Protein AF-A0AA49JHC3-F1 (afdb_monomer)

Foldseek 3Di:
DDDDDDDDDDDDDDDPPPPPPPPPPPPPVPADPL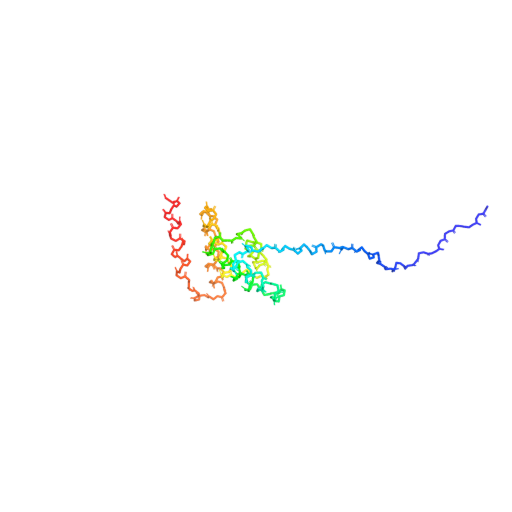LVVLVVQVVPDDQLPLVSLLVSLLSCLVVVHPNVVSVVSLVSSCVSPNALSSLQSQLSSCVSVVNLVSSLVSLVVSQVRQCVVPVPDDDVPSVVSNVVSVVVVD

InterPro domains:
  IPR011990 Tetratricopeptide-like helical domain superfamily [G3DSA:1.25.40.10] (14-137)

Mean predicted aligned error: 10.38 Å

Sequence (138 aa):
MKNAFNIVSRAFVVAALLLTISTGAFANNNTDKTTQRAREAVENAAPDDWYTLAKAAEKCIDKGVNLKEAAEWLNKSLAIHEAAYNLGIKGDYYVMNKLPEKALEYYSKSIRVGKMEDPSYMDAETQEKILALVRQLG

Nearest PDB structures (foldseek):
  2kat-assembly1_A  TM=7.751E-01  e=4.738E-02  Bordetella parapertussis
  5g05-assembly1_K  TM=7.587E-01  e=3.243E-01  Homo sapiens
  6q6g-assembly1_K  TM=7.820E-01  e=3.412E-01  Homo sapiens
  3hym-assembly10_H  TM=7.993E-01  e=8.067E-01  Homo sapiens
  2ff4-assembly1_A  TM=6.670E-01  e=3.875E+00  Mycobacterium tuberculosis H37Rv

Organism: NCBI:txid2867963

Secondary structure (DSSP, 8-state):
----------------------------TT--HHHHHHHHHHHTS-TT-HHHHHHHHHHHHHHT-SHHHHHHHHHHHHHH---HHHHHHHHHHHHHTT-HHHHHHHHHHHHHHHHHH-TT---HHHHHHHHHHHHHH-

Radius of gyration: 23.43 Å; Cα contacts (8 Å, |Δi|>4): 134; chains: 1; bounding box: 54×84×42 Å

Structure (mmCIF, N/CA/C/O backbone):
data_AF-A0AA49JHC3-F1
#
_entry.id   AF-A0AA49JHC3-F1
#
loop_
_atom_site.group_PDB
_atom_site.id
_atom_site.type_symbol
_atom_site.label_atom_id
_atom_site.label_alt_id
_atom_site.label_comp_id
_atom_site.label_asym_id
_atom_site.label_entity_id
_atom_site.label_seq_id
_atom_site.pdbx_PDB_ins_code
_atom_site.Cartn_x
_atom_site.Cartn_y
_atom_site.Cartn_z
_atom_site.occupancy
_atom_site.B_iso_or_equiv
_atom_site.auth_seq_id
_atom_site.auth_comp_id
_atom_site.auth_asym_id
_atom_site.auth_atom_id
_atom_site.pdbx_PDB_model_num
ATOM 1 N N . MET A 1 1 ? 29.795 -68.906 -10.570 1.00 38.41 1 MET A N 1
ATOM 2 C CA . MET A 1 1 ? 31.056 -68.146 -10.696 1.00 38.41 1 MET A CA 1
ATOM 3 C C . MET A 1 1 ? 30.820 -66.986 -11.651 1.00 38.41 1 MET A C 1
ATOM 5 O O . MET A 1 1 ? 30.416 -67.269 -12.763 1.00 38.41 1 MET A O 1
ATOM 9 N N . LYS A 1 2 ? 31.023 -65.750 -11.157 1.00 41.66 2 LYS A N 1
ATOM 10 C CA . LYS A 1 2 ? 31.469 -64.508 -11.834 1.00 41.66 2 LYS A CA 1
AT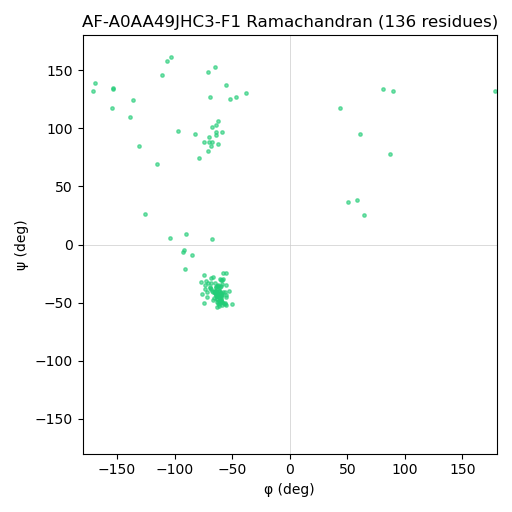OM 11 C C . LYS A 1 2 ? 30.824 -64.202 -13.211 1.00 41.66 2 LYS A C 1
ATOM 13 O O . LYS A 1 2 ? 31.004 -64.939 -14.162 1.00 41.66 2 LYS A O 1
ATOM 18 N N . ASN A 1 3 ? 30.087 -63.108 -13.382 1.00 44.59 3 ASN A N 1
ATOM 19 C CA . ASN A 1 3 ? 30.687 -61.776 -13.413 1.00 44.59 3 ASN A CA 1
ATOM 20 C C . ASN A 1 3 ? 29.704 -60.688 -12.984 1.00 44.59 3 ASN A C 1
ATOM 22 O O . ASN A 1 3 ? 28.555 -60.641 -13.415 1.00 44.59 3 ASN A O 1
ATOM 26 N N . ALA A 1 4 ? 30.222 -59.810 -12.140 1.00 47.81 4 ALA A N 1
ATOM 27 C CA . ALA A 1 4 ? 29.576 -58.615 -11.660 1.00 47.81 4 ALA A CA 1
ATOM 28 C C . ALA A 1 4 ? 30.136 -57.382 -12.389 1.00 47.81 4 ALA A C 1
ATOM 30 O O . ALA A 1 4 ? 31.266 -57.406 -12.874 1.00 47.81 4 ALA A O 1
ATOM 31 N N . PHE A 1 5 ? 29.354 -56.307 -12.303 1.00 45.25 5 PHE A N 1
ATOM 32 C CA . PHE A 1 5 ? 29.752 -54.899 -12.324 1.00 45.25 5 PHE A CA 1
ATOM 33 C C . PHE A 1 5 ? 30.045 -54.173 -13.650 1.00 45.25 5 PHE A C 1
ATOM 35 O O . PHE A 1 5 ? 30.885 -54.564 -14.455 1.00 45.25 5 PHE A O 1
ATOM 42 N N . ASN A 1 6 ? 29.438 -52.975 -13.679 1.00 43.28 6 ASN A N 1
ATOM 43 C CA . ASN A 1 6 ? 29.707 -51.774 -14.477 1.00 43.28 6 ASN A CA 1
ATOM 44 C C . ASN A 1 6 ? 28.939 -51.734 -15.819 1.00 43.28 6 ASN A C 1
ATOM 46 O O . ASN A 1 6 ? 28.920 -52.703 -16.557 1.00 43.28 6 ASN A O 1
ATOM 50 N N . ILE A 1 7 ? 28.260 -50.652 -16.217 1.00 51.06 7 ILE A N 1
ATOM 51 C CA . ILE A 1 7 ? 28.646 -49.241 -16.115 1.00 51.06 7 ILE A CA 1
ATOM 52 C C . ILE A 1 7 ? 27.393 -48.342 -16.074 1.00 51.06 7 ILE A C 1
ATOM 54 O O . ILE A 1 7 ? 26.476 -48.460 -16.882 1.00 51.06 7 ILE A O 1
ATOM 58 N N . VAL A 1 8 ? 27.424 -47.401 -15.134 1.00 51.78 8 VAL A N 1
ATOM 59 C CA . VAL A 1 8 ? 26.627 -46.174 -15.034 1.00 51.78 8 VAL A CA 1
ATOM 60 C C . VAL A 1 8 ? 26.689 -45.360 -16.331 1.00 51.78 8 VAL A C 1
ATOM 62 O O . VAL A 1 8 ? 27.776 -44.943 -16.721 1.00 51.78 8 VAL A O 1
ATOM 65 N N . SER A 1 9 ? 25.555 -45.006 -16.942 1.00 42.59 9 SER A N 1
ATOM 66 C CA . SER A 1 9 ? 25.452 -43.716 -17.640 1.00 42.59 9 SER A CA 1
ATOM 67 C C . SER A 1 9 ? 24.031 -43.377 -18.078 1.00 42.59 9 SER A C 1
ATOM 69 O O . SER A 1 9 ? 23.402 -44.144 -18.796 1.00 42.59 9 SER A O 1
ATOM 71 N N . ARG A 1 10 ? 23.648 -42.136 -17.761 1.00 47.50 10 ARG A N 1
ATOM 72 C CA . ARG A 1 10 ? 22.687 -41.283 -18.481 1.00 47.50 10 ARG A CA 1
ATOM 73 C C . ARG A 1 10 ? 21.218 -41.445 -18.103 1.00 47.50 10 ARG A C 1
ATOM 75 O O . ARG A 1 10 ? 20.388 -41.974 -18.829 1.00 47.50 10 ARG A O 1
ATOM 82 N N . ALA A 1 11 ? 20.932 -40.826 -16.959 1.00 49.25 11 ALA A N 1
ATOM 83 C CA . ALA A 1 11 ? 19.731 -40.036 -16.735 1.00 49.25 11 ALA A CA 1
ATOM 84 C C . ALA A 1 11 ? 19.334 -39.223 -17.979 1.00 49.25 11 ALA A C 1
ATOM 86 O O . ALA A 1 11 ? 20.186 -38.538 -18.531 1.00 49.25 11 ALA A O 1
ATOM 87 N N . PHE A 1 12 ? 18.064 -39.311 -18.371 1.00 50.22 12 PHE A N 1
ATOM 88 C CA . PHE A 1 12 ? 17.245 -38.369 -19.154 1.00 50.22 12 PHE A CA 1
ATOM 89 C C . PHE A 1 12 ? 15.881 -39.092 -19.290 1.00 50.22 12 PHE A C 1
ATOM 91 O O . PHE A 1 12 ? 15.866 -40.268 -19.621 1.00 50.22 12 PHE A O 1
ATOM 98 N N . VAL A 1 13 ? 14.688 -38.556 -19.057 1.00 47.25 13 VAL A N 1
ATOM 99 C CA . VAL A 1 13 ? 14.231 -37.235 -18.650 1.00 47.25 13 VAL A CA 1
ATOM 100 C C . VAL A 1 13 ? 12.736 -37.400 -18.312 1.00 47.25 13 VAL A C 1
ATOM 102 O O . VAL A 1 13 ? 12.020 -38.112 -19.006 1.00 47.25 13 VAL A O 1
ATOM 105 N N . VAL A 1 14 ? 12.310 -36.739 -17.233 1.00 46.41 14 VAL A N 1
ATOM 106 C CA . VAL A 1 14 ? 10.963 -36.192 -16.988 1.00 46.41 14 VAL A CA 1
ATOM 107 C C . VAL A 1 14 ? 9.784 -37.178 -16.963 1.00 46.41 14 VAL A C 1
ATOM 109 O O . VAL A 1 14 ? 9.101 -37.434 -17.951 1.00 46.41 14 VAL A O 1
ATOM 112 N N . ALA A 1 15 ? 9.451 -37.601 -15.742 1.00 46.44 15 ALA A N 1
ATOM 113 C CA . ALA A 1 15 ? 8.081 -37.920 -15.371 1.00 46.44 15 ALA A CA 1
ATOM 114 C C . ALA A 1 15 ? 7.234 -36.642 -15.505 1.00 46.44 15 ALA A C 1
ATOM 116 O O . ALA A 1 15 ? 7.356 -35.717 -14.701 1.00 46.44 15 ALA A O 1
ATOM 117 N N . ALA A 1 16 ? 6.407 -36.573 -16.546 1.00 50.97 16 ALA A N 1
ATOM 118 C CA . ALA A 1 16 ? 5.389 -35.544 -16.693 1.00 50.97 16 ALA A CA 1
ATOM 119 C C . ALA A 1 16 ? 4.290 -35.794 -15.651 1.00 50.97 16 ALA A C 1
ATOM 121 O O . ALA A 1 16 ? 3.319 -36.510 -15.892 1.00 50.97 16 ALA A O 1
ATOM 122 N N . LEU A 1 17 ? 4.480 -35.229 -14.458 1.00 47.44 17 LEU A N 1
ATOM 123 C CA . LEU A 1 17 ? 3.425 -35.091 -13.469 1.00 47.44 17 LEU A CA 1
ATOM 124 C C . LEU A 1 17 ? 2.414 -34.089 -14.046 1.00 47.44 17 LEU A C 1
ATOM 126 O O . LEU A 1 17 ? 2.653 -32.883 -14.059 1.00 47.44 17 LEU A O 1
ATOM 130 N N . LEU A 1 18 ? 1.311 -34.604 -14.586 1.00 48.38 18 LEU A N 1
ATOM 131 C CA . LEU A 1 18 ? 0.134 -33.824 -14.955 1.00 48.38 18 LEU A CA 1
ATOM 132 C C . LEU A 1 18 ? -0.437 -33.181 -13.684 1.00 48.38 18 LEU A C 1
ATOM 134 O O . LEU A 1 18 ? -1.309 -33.740 -13.024 1.00 48.38 18 LEU A O 1
ATOM 138 N N . LEU A 1 19 ? 0.073 -32.004 -13.325 1.00 51.28 19 LEU A N 1
ATOM 139 C CA . LEU A 1 19 ? -0.614 -31.094 -12.422 1.00 51.28 19 LEU A CA 1
ATOM 140 C C . LEU A 1 19 ? -1.810 -30.548 -13.195 1.00 51.28 19 LEU A C 1
ATOM 142 O O . LEU A 1 19 ? -1.708 -29.574 -13.938 1.00 51.28 19 LEU A O 1
ATOM 146 N N . THR A 1 20 ? -2.949 -31.219 -13.052 1.00 50.47 20 THR A N 1
ATOM 147 C CA . THR A 1 20 ? -4.245 -30.654 -13.403 1.00 50.47 20 THR A CA 1
ATOM 148 C C . THR A 1 20 ? -4.424 -29.390 -12.570 1.00 50.47 20 THR A C 1
ATOM 150 O O . THR A 1 20 ? -4.793 -29.456 -11.397 1.00 50.47 20 THR A O 1
ATOM 153 N N . ILE A 1 21 ? -4.119 -28.234 -13.157 1.00 57.03 21 ILE A N 1
ATOM 154 C CA . ILE A 1 21 ? -4.547 -26.949 -12.621 1.00 57.03 21 ILE A CA 1
ATOM 155 C C . ILE A 1 21 ? -6.068 -26.999 -12.707 1.00 57.03 21 ILE A C 1
ATOM 157 O O . ILE A 1 21 ? -6.642 -26.913 -13.790 1.00 57.03 21 ILE A O 1
ATOM 161 N N . SER A 1 22 ? -6.729 -27.237 -11.579 1.00 51.66 22 SER A N 1
ATOM 162 C CA . SER A 1 22 ? -8.174 -27.113 -11.487 1.00 51.66 22 SER A CA 1
ATOM 163 C C . SER A 1 22 ? -8.516 -25.646 -11.727 1.00 51.66 22 SER A C 1
ATOM 165 O O . SER A 1 22 ? -8.473 -24.834 -10.803 1.00 51.66 22 SER A O 1
ATOM 167 N N . THR A 1 23 ? -8.830 -25.283 -12.968 1.00 55.91 23 THR A N 1
ATOM 168 C CA . THR A 1 23 ? -9.511 -24.028 -13.274 1.00 55.91 23 THR A CA 1
ATOM 169 C C . THR A 1 23 ? -10.929 -24.151 -12.731 1.00 55.91 23 THR A C 1
ATOM 171 O O . THR A 1 23 ? -11.850 -24.581 -13.426 1.00 55.91 23 THR A O 1
ATOM 174 N N . GLY A 1 24 ? -11.098 -23.845 -11.445 1.00 52.38 24 GLY A N 1
ATOM 175 C CA . GLY A 1 24 ? -12.410 -23.608 -10.868 1.00 52.38 24 GLY A CA 1
ATOM 176 C C . GLY A 1 24 ? -12.998 -22.378 -11.543 1.00 52.38 24 GLY A C 1
ATOM 177 O O . GLY A 1 24 ? -12.670 -21.254 -11.177 1.00 52.38 24 GLY A O 1
ATOM 178 N N . ALA A 1 25 ? -13.836 -22.588 -12.556 1.00 50.25 25 ALA A N 1
ATOM 179 C CA . ALA A 1 25 ? -14.665 -21.539 -13.121 1.00 50.25 25 ALA A CA 1
ATOM 180 C C . ALA A 1 25 ? -15.707 -21.145 -12.065 1.00 50.25 25 ALA A C 1
ATOM 182 O O . ALA A 1 25 ? -16.793 -21.717 -11.987 1.00 50.25 25 ALA A O 1
ATOM 183 N N . PHE A 1 26 ? -15.359 -20.191 -11.202 1.00 60.59 26 PHE A N 1
ATOM 184 C CA . PHE A 1 26 ? -16.317 -19.570 -10.298 1.00 60.59 26 PHE A CA 1
ATOM 185 C C . PHE A 1 26 ? -17.190 -18.608 -11.105 1.00 60.59 26 PHE A C 1
ATOM 187 O O . PHE A 1 26 ? -16.905 -17.418 -11.209 1.00 60.59 26 PHE A O 1
ATOM 194 N N . ALA A 1 27 ? -18.283 -19.123 -11.665 1.00 43.91 27 ALA A N 1
ATOM 195 C CA . ALA A 1 27 ? -19.395 -18.295 -12.110 1.00 43.91 27 ALA A CA 1
ATOM 196 C C . ALA A 1 27 ? -20.117 -17.736 -10.868 1.00 43.91 27 ALA A C 1
ATOM 198 O O . ALA A 1 27 ? -21.118 -18.282 -10.409 1.00 43.91 27 ALA A O 1
ATOM 199 N N . ASN A 1 28 ? -19.567 -16.675 -10.272 1.00 50.03 28 ASN A N 1
ATOM 200 C CA . ASN A 1 28 ? -20.244 -15.915 -9.227 1.00 50.03 28 ASN A CA 1
ATOM 201 C C . ASN A 1 28 ? -20.912 -14.686 -9.858 1.00 50.03 28 ASN A C 1
ATOM 203 O O . ASN A 1 28 ? -20.279 -13.648 -10.059 1.00 50.03 28 ASN A O 1
ATOM 207 N N . ASN A 1 29 ? -22.209 -14.803 -10.140 1.00 55.00 29 ASN A N 1
ATOM 208 C CA . ASN A 1 29 ? -23.025 -13.740 -10.739 1.00 55.00 29 ASN A CA 1
ATOM 209 C C . ASN A 1 29 ? -23.247 -12.520 -9.812 1.00 55.00 29 ASN A C 1
ATOM 211 O O . ASN A 1 29 ? -23.968 -11.604 -10.191 1.00 55.00 29 ASN A O 1
ATOM 215 N N . ASN A 1 30 ? -22.622 -12.486 -8.627 1.00 62.97 30 ASN A N 1
ATOM 216 C CA . ASN A 1 30 ? -22.654 -11.372 -7.670 1.00 62.97 30 ASN A CA 1
ATOM 217 C C . ASN A 1 30 ? -21.249 -10.879 -7.268 1.00 62.97 30 ASN A C 1
ATOM 219 O O . ASN A 1 30 ? -21.057 -10.345 -6.175 1.00 62.97 30 ASN A O 1
ATOM 223 N N . THR A 1 31 ? -20.238 -11.066 -8.119 1.00 66.56 31 THR A N 1
ATOM 224 C CA . THR A 1 31 ? -18.917 -10.479 -7.854 1.00 66.56 31 THR A CA 1
ATOM 225 C C . THR A 1 31 ? -19.003 -8.961 -8.002 1.00 66.56 31 THR A C 1
ATOM 227 O O . THR A 1 31 ? -19.479 -8.460 -9.021 1.00 66.56 31 THR A O 1
ATOM 230 N N . ASP A 1 32 ? -18.562 -8.216 -6.988 1.00 88.00 32 ASP A N 1
ATOM 231 C CA . ASP A 1 32 ? -18.488 -6.760 -7.079 1.00 88.00 32 ASP A CA 1
ATOM 232 C C . ASP A 1 32 ? -17.644 -6.342 -8.302 1.00 88.00 32 ASP A C 1
ATOM 234 O O . ASP A 1 32 ? -16.584 -6.912 -8.580 1.00 88.00 32 ASP A O 1
ATOM 238 N N . LYS A 1 33 ? -18.121 -5.330 -9.037 1.00 93.56 33 LYS A N 1
ATOM 239 C CA . LYS A 1 33 ? -17.491 -4.863 -10.283 1.00 93.56 33 LYS A CA 1
ATOM 240 C C . LYS A 1 33 ? -16.059 -4.380 -10.057 1.00 93.56 33 LYS A C 1
ATOM 242 O O . LYS A 1 33 ? -15.246 -4.470 -10.974 1.00 93.56 33 LYS A O 1
ATOM 247 N N . THR A 1 34 ? -15.745 -3.865 -8.867 1.00 95.31 34 THR A N 1
ATOM 248 C CA . THR A 1 34 ? -14.377 -3.457 -8.513 1.00 95.31 34 THR A CA 1
ATOM 249 C C . THR A 1 34 ? -13.471 -4.674 -8.440 1.00 95.31 34 THR A C 1
ATOM 251 O O . THR A 1 34 ? -12.417 -4.686 -9.068 1.00 95.31 34 THR A O 1
ATOM 254 N N . THR A 1 35 ? -13.924 -5.723 -7.752 1.00 95.75 35 THR A N 1
ATOM 255 C CA . THR A 1 35 ? -13.198 -6.994 -7.651 1.00 95.75 35 THR A CA 1
ATOM 256 C C . THR A 1 35 ? -12.964 -7.623 -9.023 1.00 95.75 35 THR A C 1
ATOM 258 O O . THR A 1 35 ? -11.851 -8.048 -9.319 1.00 95.75 35 THR A O 1
ATOM 261 N N . GLN A 1 36 ? -13.988 -7.649 -9.882 1.00 96.31 36 GLN A N 1
ATOM 262 C CA . GLN A 1 36 ? -13.858 -8.209 -11.227 1.00 96.31 36 GLN A CA 1
ATOM 263 C C . GLN A 1 36 ? -12.810 -7.454 -12.056 1.00 96.31 36 GLN A C 1
ATOM 265 O O . GLN A 1 36 ? -11.883 -8.065 -12.578 1.00 96.31 36 GLN A O 1
ATOM 270 N N . ARG A 1 37 ? -12.908 -6.122 -12.125 1.00 96.81 37 ARG A N 1
ATOM 271 C CA . ARG A 1 37 ? -11.955 -5.299 -12.886 1.00 96.81 37 ARG A CA 1
ATOM 272 C C . ARG A 1 37 ? -10.534 -5.391 -12.339 1.00 96.81 37 ARG A C 1
ATOM 274 O O . ARG A 1 37 ? -9.582 -5.345 -13.107 1.00 96.81 37 ARG A O 1
ATOM 281 N N . ALA A 1 38 ? -10.389 -5.508 -11.021 1.00 97.94 38 ALA A N 1
ATOM 282 C CA . ALA A 1 38 ? -9.091 -5.691 -10.387 1.00 97.94 38 ALA A CA 1
ATOM 283 C C . ALA A 1 38 ? -8.451 -7.028 -10.799 1.00 97.94 38 ALA A C 1
ATOM 285 O O . ALA A 1 38 ? -7.281 -7.040 -11.170 1.00 97.94 38 ALA A O 1
ATOM 286 N N . ARG A 1 39 ? -9.222 -8.126 -10.825 1.00 98.12 39 ARG A N 1
ATOM 287 C CA . ARG A 1 39 ? -8.751 -9.427 -11.338 1.00 98.12 39 ARG A CA 1
ATOM 288 C C . ARG A 1 39 ? -8.350 -9.348 -12.801 1.00 98.12 39 ARG A C 1
ATOM 290 O O . ARG A 1 39 ? -7.239 -9.736 -13.126 1.00 98.12 39 ARG A O 1
ATOM 297 N N . GLU A 1 40 ? -9.206 -8.779 -13.648 1.00 97.94 40 GLU A N 1
ATOM 298 C CA . GLU A 1 40 ? -8.918 -8.601 -15.077 1.00 97.94 40 GLU A CA 1
ATOM 299 C C . GLU A 1 40 ? -7.621 -7.802 -15.294 1.00 97.94 40 GLU A C 1
ATOM 301 O O . GLU A 1 40 ? -6.808 -8.159 -16.142 1.00 97.94 40 GLU A O 1
ATOM 306 N N . ALA A 1 41 ? -7.383 -6.746 -14.509 1.00 98.31 41 ALA A N 1
ATOM 307 C CA . ALA A 1 41 ? -6.138 -5.984 -14.579 1.00 98.31 41 ALA A CA 1
ATOM 308 C C . ALA A 1 41 ? -4.920 -6.832 -14.179 1.00 98.31 41 ALA A C 1
ATOM 310 O O . ALA A 1 41 ? -3.910 -6.808 -14.872 1.00 98.31 41 ALA A O 1
ATOM 311 N N . VAL A 1 42 ? -5.021 -7.608 -13.095 1.00 98.38 42 VAL A N 1
ATOM 312 C CA . VAL A 1 42 ? -3.930 -8.474 -12.618 1.00 98.38 42 VAL A CA 1
ATOM 313 C C . VAL A 1 42 ? -3.650 -9.636 -13.574 1.00 98.38 42 VAL A C 1
ATOM 315 O O . VAL A 1 42 ? -2.492 -9.976 -13.783 1.00 98.38 42 VAL A O 1
ATOM 318 N N . GLU A 1 43 ? -4.679 -10.233 -14.172 1.00 98.19 43 GLU A N 1
ATOM 319 C CA . GLU A 1 43 ? -4.542 -11.331 -15.140 1.00 98.19 43 GLU A CA 1
ATOM 320 C C . GLU A 1 43 ? -3.828 -10.893 -16.425 1.00 98.19 43 GLU A C 1
ATOM 322 O O . GLU A 1 43 ? -3.099 -11.684 -17.020 1.00 98.19 43 GLU A O 1
ATOM 327 N N . ASN A 1 44 ? -4.014 -9.635 -16.836 1.00 98.00 44 ASN A N 1
ATOM 328 C CA . ASN A 1 44 ? -3.378 -9.059 -18.023 1.00 98.00 44 ASN A CA 1
ATOM 329 C C . ASN A 1 44 ? -2.044 -8.350 -17.726 1.00 98.00 44 ASN A C 1
ATOM 331 O O . ASN A 1 44 ? -1.389 -7.874 -18.655 1.00 98.00 44 ASN A O 1
ATOM 335 N N . ALA A 1 45 ? -1.652 -8.242 -16.455 1.00 97.81 45 ALA A N 1
ATOM 336 C CA . ALA A 1 45 ? -0.422 -7.577 -16.047 1.00 97.81 45 ALA A CA 1
ATOM 337 C C . ALA A 1 45 ? 0.815 -8.400 -16.439 1.00 97.81 45 ALA A C 1
ATOM 339 O O . ALA A 1 45 ? 0.797 -9.635 -16.429 1.00 97.81 45 ALA A O 1
ATOM 340 N N . ALA A 1 46 ? 1.922 -7.717 -16.742 1.00 98.19 46 ALA A N 1
ATOM 341 C CA . ALA A 1 46 ? 3.203 -8.396 -16.897 1.00 98.19 46 ALA A CA 1
ATOM 342 C C . ALA A 1 46 ? 3.646 -9.018 -15.552 1.00 98.19 46 ALA A C 1
ATOM 344 O O . ALA A 1 46 ? 3.282 -8.504 -14.491 1.00 98.19 46 ALA A O 1
ATOM 345 N N . PRO A 1 47 ? 4.448 -10.102 -15.552 1.00 96.19 47 PRO A N 1
ATOM 346 C CA . PRO A 1 47 ? 4.868 -10.766 -14.313 1.00 96.19 47 PRO A CA 1
ATOM 347 C C . PRO A 1 47 ? 5.621 -9.870 -13.317 1.00 96.19 47 PRO A C 1
ATOM 349 O O . PRO A 1 47 ? 5.635 -10.162 -12.123 1.00 96.19 47 PRO A O 1
ATOM 352 N N . ASP A 1 48 ? 6.255 -8.805 -13.803 1.00 96.75 48 ASP A N 1
ATOM 353 C CA . ASP A 1 48 ? 7.017 -7.810 -13.047 1.00 96.75 48 ASP A CA 1
ATOM 354 C C . ASP A 1 48 ? 6.271 -6.473 -12.865 1.00 96.75 48 ASP A C 1
ATOM 356 O O . ASP A 1 48 ? 6.817 -5.528 -12.290 1.00 96.75 48 ASP A O 1
ATOM 360 N N . ASP A 1 49 ? 5.006 -6.386 -13.289 1.00 98.50 49 ASP A N 1
ATOM 361 C CA . ASP A 1 49 ? 4.173 -5.193 -13.128 1.00 98.50 49 ASP A CA 1
ATOM 362 C C . ASP A 1 49 ? 3.621 -5.092 -11.697 1.00 98.50 49 ASP A C 1
ATOM 364 O O . ASP A 1 49 ? 2.448 -5.335 -11.384 1.00 98.50 49 ASP A O 1
ATOM 368 N N . TRP A 1 50 ? 4.519 -4.718 -10.787 1.00 98.56 50 TRP A N 1
ATOM 369 C CA . TRP A 1 50 ? 4.198 -4.453 -9.391 1.00 98.56 50 TRP A CA 1
ATOM 370 C C . TRP A 1 50 ? 3.151 -3.342 -9.239 1.00 98.56 50 TRP A C 1
ATOM 372 O O . TRP A 1 50 ? 2.380 -3.365 -8.273 1.00 98.56 50 TRP A O 1
ATOM 382 N N . TYR A 1 51 ? 3.105 -2.373 -10.158 1.00 98.75 51 TYR A N 1
ATOM 383 C CA . TYR A 1 51 ? 2.226 -1.214 -10.050 1.00 98.75 51 TYR A CA 1
ATOM 384 C C . TYR A 1 51 ? 0.769 -1.607 -10.284 1.00 98.75 51 TYR A C 1
ATOM 386 O O . TYR A 1 51 ? -0.090 -1.252 -9.475 1.00 98.75 51 TYR A O 1
ATOM 394 N N . THR A 1 52 ? 0.483 -2.406 -11.315 1.00 98.81 52 THR A N 1
ATOM 395 C CA . THR A 1 52 ? -0.877 -2.902 -11.577 1.00 98.81 52 THR A CA 1
ATOM 396 C C . THR A 1 52 ? -1.399 -3.748 -10.417 1.00 98.81 52 THR A C 1
ATOM 398 O O . THR A 1 52 ? -2.542 -3.562 -9.993 1.00 98.81 52 THR A O 1
ATOM 401 N N . LEU A 1 53 ? -0.556 -4.597 -9.817 1.00 98.81 53 LEU A N 1
ATOM 402 C CA . LEU A 1 53 ? -0.903 -5.358 -8.609 1.00 98.81 53 LEU A CA 1
ATOM 403 C C . LEU A 1 53 ? -1.271 -4.443 -7.428 1.00 98.81 53 LEU A C 1
ATOM 405 O O . LEU A 1 53 ? -2.302 -4.645 -6.782 1.00 98.81 53 LEU A O 1
ATOM 409 N N . ALA A 1 54 ? -0.452 -3.421 -7.155 1.00 98.81 54 ALA A N 1
ATOM 410 C CA . ALA A 1 54 ? -0.726 -2.448 -6.098 1.00 98.81 54 ALA A CA 1
ATOM 411 C C . ALA A 1 54 ? -2.014 -1.664 -6.375 1.00 98.81 54 ALA A C 1
ATOM 413 O O . ALA A 1 54 ? -2.840 -1.495 -5.480 1.00 98.81 54 ALA A O 1
ATOM 414 N N . LYS A 1 55 ? -2.224 -1.235 -7.624 1.00 98.81 55 LYS A N 1
ATOM 415 C CA . LYS A 1 55 ? -3.398 -0.458 -8.022 1.00 98.81 55 LYS A CA 1
ATOM 416 C C . LYS A 1 55 ? -4.688 -1.265 -7.918 1.00 98.81 55 LYS A C 1
ATOM 418 O O . LYS A 1 55 ? -5.704 -0.750 -7.455 1.00 98.81 55 LYS A O 1
ATOM 423 N N . ALA A 1 56 ? -4.652 -2.535 -8.311 1.00 98.62 56 ALA A N 1
ATOM 424 C CA . ALA A 1 56 ? -5.768 -3.460 -8.155 1.00 98.62 56 ALA A CA 1
ATOM 425 C C . ALA A 1 56 ? -6.128 -3.665 -6.673 1.00 98.62 56 ALA A C 1
ATOM 427 O O . ALA A 1 56 ? -7.308 -3.624 -6.305 1.00 98.62 56 ALA A O 1
ATOM 428 N N . ALA A 1 57 ? -5.113 -3.820 -5.814 1.00 98.69 57 ALA A N 1
ATOM 429 C CA . ALA A 1 57 ? -5.299 -3.925 -4.372 1.00 98.69 57 ALA A CA 1
ATOM 430 C C . ALA A 1 57 ? -5.895 -2.646 -3.764 1.00 98.69 57 ALA A C 1
ATOM 432 O O . ALA A 1 57 ? -6.874 -2.744 -3.026 1.00 98.69 57 ALA A O 1
ATOM 433 N N . GLU A 1 58 ? -5.364 -1.468 -4.116 1.00 98.69 58 GLU A N 1
ATOM 434 C CA . GLU A 1 58 ? -5.873 -0.153 -3.688 1.00 98.69 58 GLU A CA 1
ATOM 435 C C . GLU A 1 58 ? -7.380 -0.052 -3.939 1.00 98.69 58 GLU A C 1
ATOM 437 O O . GLU A 1 58 ? -8.148 0.198 -3.017 1.00 98.69 58 GLU A O 1
ATOM 44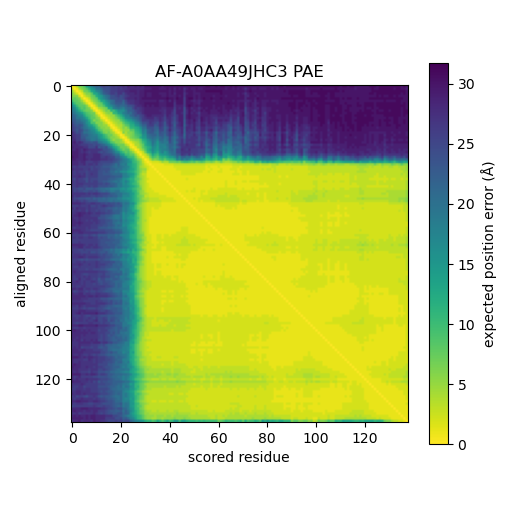2 N N . LYS A 1 59 ? -7.840 -0.362 -5.159 1.00 98.44 59 LYS A N 1
ATOM 443 C CA . LYS A 1 59 ? -9.269 -0.265 -5.498 1.00 98.44 59 LYS A CA 1
ATOM 444 C C . LYS A 1 59 ? -10.159 -1.162 -4.647 1.00 98.44 59 LYS A C 1
ATOM 446 O O . LYS A 1 59 ? -11.274 -0.768 -4.308 1.00 98.44 59 LYS A O 1
ATOM 451 N N . CYS A 1 60 ? -9.682 -2.351 -4.299 1.00 97.88 60 CYS A N 1
ATOM 452 C CA . CYS A 1 60 ? -10.411 -3.262 -3.424 1.00 97.88 60 CYS A CA 1
ATOM 453 C C . CYS A 1 60 ? -10.417 -2.768 -1.966 1.00 97.88 60 CYS A C 1
ATOM 455 O O . CYS A 1 60 ? -11.462 -2.804 -1.313 1.00 97.88 60 CYS A O 1
ATOM 457 N N . ILE A 1 61 ? -9.284 -2.247 -1.481 1.00 98.19 61 ILE A N 1
ATOM 458 C CA . ILE A 1 61 ? -9.128 -1.683 -0.132 1.00 98.19 61 ILE A CA 1
ATOM 459 C C . ILE A 1 61 ? -10.023 -0.452 0.049 1.00 98.19 61 ILE A C 1
ATOM 461 O O . ILE A 1 61 ? -10.819 -0.432 0.987 1.00 98.19 61 ILE A O 1
ATOM 465 N N . ASP A 1 62 ? -9.988 0.497 -0.890 1.00 96.62 62 ASP A N 1
ATOM 466 C CA . ASP A 1 62 ? -10.811 1.716 -0.891 1.00 96.62 62 ASP A CA 1
ATOM 467 C C . ASP A 1 62 ? -12.312 1.410 -0.804 1.00 96.62 62 ASP A C 1
ATOM 469 O O . ASP A 1 62 ? -13.098 2.166 -0.230 1.00 96.62 62 ASP A O 1
ATOM 473 N N . LYS A 1 63 ? -12.737 0.301 -1.420 1.00 96.44 63 LYS A N 1
ATOM 474 C CA . LYS A 1 63 ? -14.136 -0.141 -1.443 1.00 96.44 63 LYS A CA 1
ATOM 475 C C . LYS A 1 63 ? -14.491 -1.105 -0.317 1.00 96.44 63 LYS A C 1
ATOM 477 O O . LYS A 1 63 ? -15.665 -1.435 -0.174 1.00 96.44 63 LYS A O 1
ATOM 482 N N . GLY A 1 64 ? -13.520 -1.558 0.475 1.00 95.88 64 GLY A N 1
ATOM 483 C CA . GLY A 1 64 ? -13.748 -2.552 1.521 1.00 95.88 64 GLY A CA 1
ATOM 484 C C . GLY A 1 64 ? -14.191 -3.916 0.981 1.00 95.88 64 GLY A C 1
ATOM 485 O O . GLY A 1 64 ? -14.862 -4.666 1.687 1.00 95.88 64 GLY A O 1
ATOM 486 N N . VAL A 1 65 ? -13.852 -4.243 -0.267 1.00 95.62 65 VAL A N 1
ATOM 487 C CA . VAL A 1 65 ? -14.254 -5.488 -0.938 1.00 95.62 65 VAL A CA 1
ATOM 488 C C . VAL A 1 65 ? -13.046 -6.380 -1.149 1.00 95.62 65 VAL A C 1
ATOM 490 O O . VAL A 1 65 ? -11.946 -5.902 -1.395 1.00 95.62 65 VAL A O 1
ATOM 493 N N . ASN A 1 66 ? -13.251 -7.695 -1.061 1.00 94.94 66 ASN A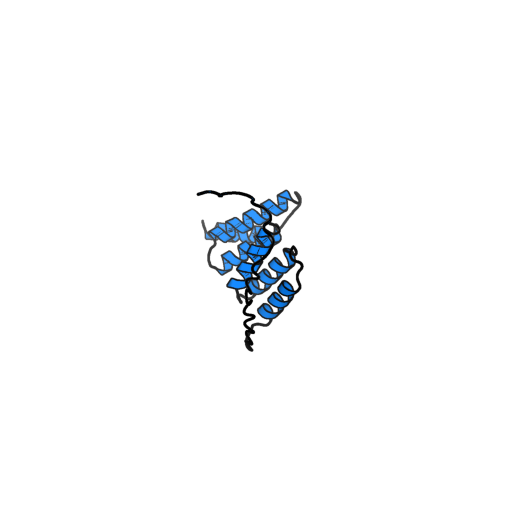 N 1
ATOM 494 C CA . ASN A 1 66 ? -12.241 -8.687 -1.433 1.00 94.94 66 ASN A CA 1
ATOM 495 C C . ASN A 1 66 ? -10.849 -8.464 -0.789 1.00 94.94 66 ASN A C 1
ATOM 497 O O . ASN A 1 66 ? -9.806 -8.707 -1.395 1.00 94.94 66 ASN A O 1
ATOM 501 N N . LEU A 1 67 ? -10.834 -8.002 0.469 1.00 96.12 67 LEU A N 1
ATOM 502 C CA . LEU A 1 67 ? -9.618 -7.557 1.163 1.00 96.12 67 LEU A CA 1
ATOM 503 C C . LEU A 1 67 ? -8.532 -8.636 1.254 1.00 96.12 67 LEU A C 1
ATOM 505 O O . LEU A 1 67 ? -7.347 -8.313 1.264 1.00 96.12 67 LEU A O 1
ATOM 509 N N . LYS A 1 68 ? -8.925 -9.915 1.302 1.00 96.19 68 LYS A N 1
ATOM 510 C CA . LYS A 1 68 ? -7.984 -11.039 1.334 1.00 96.19 68 LYS A CA 1
ATOM 511 C C . LYS A 1 68 ? -7.147 -11.107 0.054 1.00 96.19 68 LYS A C 1
ATOM 513 O O . LYS A 1 68 ? -5.925 -11.115 0.133 1.00 96.19 68 LYS A O 1
ATOM 518 N N . GLU A 1 69 ? -7.791 -11.134 -1.108 1.00 97.19 69 GLU A N 1
ATOM 519 C CA . GLU A 1 69 ? -7.092 -11.217 -2.396 1.00 97.19 69 GLU A CA 1
ATOM 520 C C . GLU A 1 69 ? -6.343 -9.911 -2.699 1.00 97.19 69 GLU A C 1
ATOM 522 O O . GLU A 1 69 ? -5.205 -9.941 -3.161 1.00 97.19 69 GLU A O 1
ATOM 527 N N . ALA A 1 70 ? -6.915 -8.761 -2.320 1.00 98.25 70 ALA A N 1
ATOM 528 C CA . ALA A 1 70 ? -6.218 -7.479 -2.381 1.00 98.25 70 ALA A CA 1
ATOM 529 C C . ALA A 1 70 ? -4.894 -7.511 -1.597 1.00 98.25 70 ALA A C 1
ATOM 531 O O . ALA A 1 70 ? -3.864 -7.057 -2.092 1.00 98.25 70 ALA A O 1
ATOM 532 N N . ALA A 1 71 ? -4.888 -8.105 -0.397 1.00 98.38 71 ALA A N 1
ATOM 533 C CA . ALA A 1 71 ? -3.669 -8.275 0.387 1.00 98.38 71 ALA A CA 1
ATOM 534 C C . ALA A 1 71 ? -2.648 -9.192 -0.303 1.00 98.38 71 ALA A C 1
ATOM 536 O O . ALA A 1 71 ? -1.447 -8.941 -0.203 1.00 98.38 71 ALA A O 1
ATO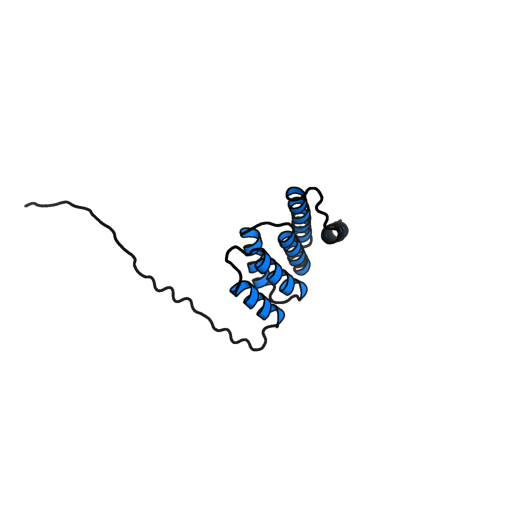M 537 N N . GLU A 1 72 ? -3.103 -10.238 -0.997 1.00 98.62 72 GLU A N 1
ATOM 538 C CA . GLU A 1 72 ? -2.237 -11.142 -1.759 1.00 98.62 72 GLU A CA 1
ATOM 539 C C . GLU A 1 72 ? -1.573 -10.422 -2.941 1.00 98.62 72 GLU A C 1
ATOM 541 O O . GLU A 1 72 ? -0.356 -10.530 -3.103 1.00 98.62 72 GLU A O 1
ATOM 546 N N . TRP A 1 73 ? -2.321 -9.635 -3.723 1.00 98.75 73 TRP A N 1
ATOM 547 C CA . TRP A 1 73 ? -1.748 -8.812 -4.798 1.00 98.75 73 TRP A CA 1
ATOM 548 C C . TRP A 1 73 ? -0.775 -7.769 -4.266 1.00 98.75 73 TRP A C 1
ATOM 550 O O . TRP A 1 73 ? 0.317 -7.611 -4.806 1.00 98.75 73 TRP A O 1
ATOM 560 N N . LEU A 1 74 ? -1.128 -7.106 -3.168 1.00 98.69 74 LEU A N 1
ATOM 561 C CA . LEU A 1 74 ? -0.273 -6.098 -2.559 1.00 98.69 74 LEU A CA 1
ATOM 562 C C . LEU A 1 74 ? 1.038 -6.693 -2.028 1.00 98.69 74 LEU A C 1
ATOM 564 O O . LEU A 1 74 ? 2.100 -6.105 -2.210 1.00 98.69 74 LEU A O 1
ATOM 568 N N . ASN A 1 75 ? 0.989 -7.884 -1.423 1.00 98.75 75 ASN A N 1
ATOM 569 C CA . ASN A 1 75 ? 2.191 -8.603 -0.996 1.00 98.75 75 ASN A CA 1
ATOM 570 C C . ASN A 1 75 ? 3.065 -9.009 -2.189 1.00 98.75 75 ASN A C 1
ATOM 572 O O . ASN A 1 75 ? 4.285 -8.902 -2.106 1.00 98.75 75 ASN A O 1
ATOM 576 N N . LYS A 1 76 ? 2.457 -9.456 -3.296 1.00 98.75 76 LYS A N 1
ATOM 577 C CA . LYS A 1 76 ? 3.191 -9.761 -4.534 1.00 98.75 76 LYS A CA 1
ATOM 578 C C . LYS A 1 76 ? 3.853 -8.510 -5.112 1.00 98.75 76 LYS A C 1
ATOM 580 O O . LYS A 1 76 ? 5.025 -8.566 -5.455 1.00 98.75 76 LYS A O 1
ATOM 585 N N . SER A 1 77 ? 3.135 -7.387 -5.153 1.00 98.88 77 SER A N 1
ATOM 586 C CA . SER A 1 77 ? 3.673 -6.092 -5.587 1.00 98.88 77 SER A CA 1
ATOM 587 C C . SER A 1 77 ? 4.918 -5.708 -4.783 1.00 98.88 77 SER A C 1
ATOM 589 O O . SER A 1 77 ? 5.973 -5.484 -5.368 1.00 98.88 77 SER A O 1
ATOM 591 N N . LEU A 1 78 ? 4.821 -5.735 -3.447 1.00 98.81 78 LEU A N 1
ATOM 592 C CA . LEU A 1 78 ? 5.934 -5.444 -2.536 1.00 98.81 78 LEU A CA 1
ATOM 593 C C . LEU A 1 78 ? 7.128 -6.391 -2.729 1.00 98.81 78 LEU A C 1
ATOM 595 O O . LEU A 1 78 ? 8.270 -5.969 -2.590 1.00 98.81 78 LEU A O 1
ATOM 599 N N . ALA A 1 79 ? 6.872 -7.665 -3.040 1.00 98.69 79 ALA A N 1
ATOM 600 C CA . ALA A 1 79 ? 7.924 -8.650 -3.278 1.00 98.69 79 ALA A CA 1
ATOM 601 C C . ALA A 1 79 ? 8.657 -8.446 -4.614 1.00 98.69 79 ALA A C 1
ATOM 603 O O . ALA A 1 79 ? 9.837 -8.772 -4.705 1.00 98.69 79 ALA A O 1
ATOM 604 N N . ILE A 1 80 ? 7.972 -7.926 -5.639 1.00 98.62 80 ILE A N 1
ATOM 605 C CA . ILE A 1 80 ? 8.585 -7.578 -6.929 1.00 98.62 80 ILE A CA 1
ATOM 606 C C . ILE A 1 80 ? 9.405 -6.295 -6.780 1.00 98.62 80 ILE A C 1
ATOM 608 O O . ILE A 1 80 ? 10.566 -6.247 -7.182 1.00 98.62 80 ILE A O 1
ATOM 612 N N . HIS A 1 81 ? 8.802 -5.259 -6.198 1.00 98.44 81 HIS A N 1
ATOM 613 C CA . HIS A 1 81 ? 9.451 -3.977 -5.978 1.00 98.44 81 HIS A CA 1
ATOM 614 C C . HIS A 1 81 ? 8.802 -3.247 -4.801 1.00 98.44 81 HIS A C 1
ATOM 616 O O . HIS A 1 81 ? 7.620 -2.908 -4.823 1.00 98.44 81 HIS A O 1
ATOM 622 N N . GLU A 1 82 ? 9.582 -2.997 -3.755 1.00 98.44 82 GLU A N 1
ATOM 623 C CA . GLU A 1 82 ? 9.124 -2.270 -2.576 1.00 98.44 82 GLU A CA 1
ATOM 624 C C . GLU A 1 82 ? 9.201 -0.757 -2.829 1.00 98.44 82 GLU A C 1
ATOM 626 O O . GLU A 1 82 ? 10.252 -0.154 -2.641 1.00 98.44 82 GLU A O 1
ATOM 631 N N . ALA A 1 83 ? 8.086 -0.157 -3.248 1.00 98.56 83 ALA A N 1
ATOM 632 C CA . ALA A 1 83 ? 7.984 1.257 -3.604 1.00 98.56 83 ALA A CA 1
ATOM 633 C C . ALA A 1 83 ? 7.233 2.054 -2.530 1.00 98.56 83 ALA A C 1
ATOM 635 O O . ALA A 1 83 ? 6.385 1.523 -1.807 1.00 98.56 83 ALA A O 1
ATOM 636 N N . ALA A 1 84 ? 7.442 3.372 -2.473 1.00 98.69 84 ALA A N 1
ATOM 637 C CA . ALA A 1 84 ? 6.677 4.233 -1.565 1.00 98.69 84 ALA A CA 1
ATOM 638 C C . ALA A 1 84 ? 5.152 4.050 -1.736 1.00 98.69 84 ALA A C 1
ATOM 640 O O . ALA A 1 84 ? 4.417 3.946 -0.751 1.00 98.69 84 ALA A O 1
ATOM 641 N N . TYR A 1 85 ? 4.688 3.910 -2.982 1.00 98.75 85 TYR A N 1
ATOM 642 C CA . TYR A 1 85 ? 3.272 3.761 -3.319 1.00 98.75 85 TYR A CA 1
ATOM 643 C C . TYR A 1 85 ? 2.620 2.506 -2.711 1.00 98.75 85 TYR A C 1
ATOM 645 O O . TYR A 1 85 ? 1.607 2.602 -2.017 1.00 98.75 85 TYR A O 1
ATOM 653 N N . ASN A 1 86 ? 3.196 1.317 -2.925 1.00 98.75 86 ASN A N 1
ATOM 654 C CA . ASN A 1 86 ? 2.590 0.073 -2.436 1.00 98.75 86 ASN A CA 1
ATOM 655 C C . ASN A 1 86 ? 2.745 -0.103 -0.915 1.00 98.75 86 ASN A C 1
ATOM 657 O O . ASN A 1 86 ? 1.878 -0.698 -0.273 1.00 98.75 86 ASN A O 1
ATOM 661 N N . LEU A 1 87 ? 3.775 0.493 -0.312 1.00 98.88 87 LEU A N 1
ATOM 662 C CA . LEU A 1 87 ? 3.893 0.616 1.139 1.00 98.88 87 LEU A CA 1
ATOM 663 C C . LEU A 1 87 ? 2.793 1.503 1.737 1.00 98.88 87 LEU A C 1
ATOM 665 O O . LEU A 1 87 ? 2.229 1.141 2.770 1.00 98.88 87 LEU A O 1
ATOM 669 N N . GLY A 1 88 ? 2.456 2.617 1.079 1.00 98.81 88 GLY A N 1
ATOM 670 C CA . GLY A 1 88 ? 1.352 3.493 1.483 1.00 98.81 88 GLY A CA 1
ATOM 671 C C . GLY A 1 88 ? 0.024 2.737 1.515 1.00 98.81 88 GLY A C 1
ATOM 672 O O . GLY A 1 88 ? -0.613 2.646 2.562 1.00 98.81 88 GLY A O 1
ATOM 673 N N . ILE A 1 89 ? -0.307 2.044 0.420 1.00 98.88 89 ILE A N 1
ATOM 674 C CA . ILE A 1 89 ? -1.517 1.206 0.329 1.00 98.88 89 ILE A CA 1
ATOM 675 C C . ILE A 1 89 ? -1.519 0.101 1.399 1.00 98.88 89 ILE A C 1
ATOM 677 O O . ILE A 1 89 ? -2.564 -0.282 1.929 1.00 98.88 89 ILE A O 1
ATOM 681 N N . LYS A 1 90 ? -0.346 -0.435 1.760 1.00 98.81 90 LYS A N 1
ATOM 682 C CA . LYS A 1 90 ? -0.239 -1.435 2.831 1.00 98.81 90 LYS A CA 1
ATOM 683 C C . LYS A 1 90 ? -0.551 -0.837 4.202 1.00 98.81 90 LYS A C 1
ATOM 685 O O . LYS A 1 90 ? -1.144 -1.528 5.032 1.00 98.81 90 LYS A O 1
ATOM 690 N N . GLY A 1 91 ? -0.221 0.434 4.416 1.00 98.75 91 GLY A N 1
ATOM 691 C CA . GLY A 1 91 ? -0.709 1.213 5.548 1.00 98.75 91 GLY A CA 1
ATOM 692 C C . GLY A 1 91 ? -2.238 1.315 5.555 1.00 98.75 91 GLY A C 1
ATOM 693 O O . GLY A 1 91 ? -2.853 0.963 6.565 1.00 98.75 91 GLY A O 1
ATOM 694 N N . ASP A 1 92 ? -2.858 1.673 4.423 1.00 98.69 92 ASP A N 1
ATOM 695 C CA . ASP A 1 92 ? -4.325 1.777 4.295 1.00 98.69 92 ASP A CA 1
ATOM 696 C C . ASP A 1 92 ? -5.012 0.433 4.594 1.00 98.69 92 ASP A C 1
ATOM 698 O O . ASP A 1 92 ? -5.990 0.364 5.345 1.00 98.69 92 ASP A O 1
ATOM 702 N N . TYR A 1 93 ? -4.441 -0.672 4.101 1.00 98.69 93 TYR A N 1
ATOM 703 C CA . TYR A 1 93 ? -4.896 -2.022 4.430 1.00 98.69 93 TYR A CA 1
ATOM 704 C C . TYR A 1 93 ? -4.913 -2.271 5.946 1.00 98.69 93 TYR A C 1
ATOM 706 O O . TYR A 1 93 ? -5.880 -2.824 6.477 1.00 98.69 93 TYR A O 1
ATOM 714 N N . TYR A 1 94 ? -3.867 -1.872 6.673 1.00 98.69 94 TYR A N 1
ATOM 715 C CA . TYR A 1 94 ? -3.824 -2.060 8.123 1.00 98.69 94 TYR A CA 1
ATOM 716 C C . TYR A 1 94 ? -4.792 -1.143 8.876 1.00 98.69 94 TYR A C 1
ATOM 718 O O . TYR A 1 94 ? -5.377 -1.594 9.864 1.00 98.69 94 TYR A O 1
ATOM 726 N N . VAL A 1 95 ? -5.042 0.077 8.388 1.00 98.19 95 VAL A N 1
ATOM 727 C CA . VAL A 1 95 ? -6.107 0.945 8.923 1.00 98.19 95 VAL A CA 1
ATOM 728 C C . VAL A 1 95 ? -7.464 0.248 8.811 1.00 98.19 95 VAL A C 1
ATOM 730 O O . VAL A 1 95 ? -8.169 0.113 9.812 1.00 98.19 95 VAL A O 1
ATOM 733 N N . MET A 1 96 ? -7.795 -0.287 7.632 1.00 96.62 96 MET A N 1
ATOM 734 C CA . MET A 1 96 ? -9.054 -1.008 7.392 1.00 96.62 96 MET A CA 1
ATOM 735 C C . MET A 1 96 ? -9.228 -2.235 8.296 1.00 96.62 96 MET A C 1
ATOM 737 O O . MET A 1 96 ? -10.344 -2.582 8.680 1.00 96.62 96 MET A O 1
ATOM 741 N N . ASN A 1 97 ? -8.122 -2.871 8.684 1.00 96.44 97 ASN A N 1
ATOM 742 C CA . ASN A 1 97 ? -8.116 -4.024 9.581 1.00 96.44 97 ASN A CA 1
ATOM 743 C C . ASN A 1 97 ? -8.008 -3.650 11.070 1.00 96.44 97 ASN A C 1
ATOM 745 O O . ASN A 1 97 ? -7.849 -4.540 11.902 1.00 96.44 97 ASN A O 1
ATOM 749 N N . LYS A 1 98 ? -8.121 -2.361 11.423 1.00 97.19 98 LYS A N 1
ATOM 750 C CA . LYS A 1 98 ? -8.025 -1.853 12.805 1.00 97.19 98 LYS A CA 1
ATOM 751 C C . LYS A 1 98 ? -6.692 -2.206 13.477 1.00 97.19 98 LYS A C 1
ATOM 753 O O . LYS A 1 98 ? -6.648 -2.517 14.664 1.00 97.19 98 LYS A O 1
ATOM 758 N N . LEU A 1 99 ? -5.603 -2.146 12.710 1.00 98.12 99 LEU A N 1
ATOM 759 C CA . LEU A 1 99 ? -4.233 -2.418 13.155 1.00 98.12 99 LEU A CA 1
ATOM 760 C C . LEU A 1 99 ? -3.378 -1.137 13.059 1.00 98.12 99 LEU A C 1
ATOM 762 O O . LEU A 1 99 ? -2.492 -1.057 12.204 1.00 98.12 99 LEU A O 1
ATOM 766 N N . PRO A 1 100 ? -3.635 -0.119 13.904 1.00 98.25 100 PRO A N 1
ATOM 767 C CA . PRO A 1 100 ? -3.046 1.218 13.768 1.00 98.25 100 PRO A CA 1
ATOM 768 C C . PRO A 1 100 ? -1.517 1.244 13.896 1.00 98.25 100 PRO A C 1
ATOM 770 O O . PRO A 1 100 ? -0.861 1.977 13.164 1.00 98.25 100 PRO A O 1
ATOM 773 N N . GLU A 1 101 ? -0.929 0.410 14.757 1.00 98.44 101 GLU A N 1
ATOM 774 C CA . GLU A 1 101 ? 0.532 0.321 14.915 1.00 98.44 101 GLU A CA 1
ATOM 775 C C . GLU A 1 101 ? 1.217 -0.158 13.627 1.00 98.44 101 GLU A C 1
ATOM 777 O O . GLU A 1 101 ? 2.204 0.424 13.180 1.00 98.44 101 GLU A O 1
ATOM 782 N N . LYS A 1 102 ? 0.643 -1.177 12.972 1.00 98.56 102 LYS A N 1
ATOM 783 C CA . LYS A 1 102 ? 1.144 -1.669 11.682 1.00 98.56 102 LYS A CA 1
ATOM 784 C C . LYS A 1 102 ? 0.916 -0.659 10.566 1.00 98.56 102 LYS A C 1
ATOM 786 O O . LYS A 1 102 ? 1.765 -0.514 9.694 1.00 98.56 102 LYS A O 1
ATOM 791 N N . ALA A 1 103 ? -0.208 0.054 10.582 1.00 98.81 103 ALA A N 1
ATOM 792 C CA . ALA A 1 103 ? -0.438 1.127 9.621 1.00 98.81 103 ALA A CA 1
ATOM 793 C C . ALA A 1 103 ? 0.642 2.214 9.742 1.00 98.81 103 ALA A C 1
ATOM 795 O O . ALA A 1 103 ? 1.252 2.591 8.742 1.00 98.81 103 ALA A O 1
ATOM 796 N N . LEU A 1 104 ? 0.944 2.642 10.972 1.00 98.81 104 LEU A N 1
ATOM 797 C CA . LEU A 1 104 ? 1.985 3.626 11.258 1.00 98.81 104 LEU A CA 1
ATOM 798 C C . LEU A 1 104 ? 3.366 3.160 10.775 1.00 98.81 104 LEU A C 1
ATOM 800 O O . LEU A 1 104 ? 4.094 3.943 10.160 1.00 98.81 104 LEU A O 1
ATOM 804 N N . GLU A 1 105 ? 3.713 1.892 11.010 1.00 98.69 105 GLU A N 1
ATOM 805 C CA . GLU A 1 105 ? 4.961 1.290 10.529 1.00 98.69 105 GLU A CA 1
ATOM 806 C C . GLU A 1 105 ? 5.095 1.414 9.002 1.00 98.69 105 GLU A C 1
ATOM 808 O O . GLU A 1 105 ? 6.115 1.896 8.501 1.00 98.69 105 GLU A O 1
ATOM 813 N N . TYR A 1 106 ? 4.056 1.024 8.259 1.00 98.88 106 TYR A N 1
ATOM 814 C CA . TYR A 1 106 ? 4.096 0.990 6.796 1.00 98.88 106 TYR A CA 1
ATOM 815 C C . TYR A 1 106 ? 4.035 2.377 6.158 1.00 98.88 106 TYR A C 1
ATOM 817 O O . TYR A 1 106 ? 4.784 2.626 5.214 1.00 98.88 106 TYR A O 1
ATOM 825 N N . TYR A 1 107 ? 3.249 3.310 6.698 1.00 98.88 107 TYR A N 1
ATOM 826 C CA . TYR A 1 107 ? 3.292 4.701 6.240 1.00 98.88 107 TYR A CA 1
ATOM 827 C C . TYR A 1 107 ? 4.661 5.337 6.489 1.00 98.88 107 TYR A C 1
ATOM 829 O O . TYR A 1 107 ? 5.232 5.965 5.600 1.00 98.88 107 TYR A O 1
ATOM 837 N N . SER A 1 108 ? 5.245 5.121 7.671 1.00 98.75 108 SER A N 1
ATOM 838 C CA . SER A 1 108 ? 6.587 5.632 7.979 1.00 98.75 108 SER A CA 1
ATOM 839 C C . SER A 1 108 ? 7.639 5.038 7.040 1.00 98.75 108 SER A C 1
ATOM 841 O O . SER A 1 108 ? 8.548 5.733 6.580 1.00 98.75 108 SER A O 1
ATOM 843 N N . LYS A 1 109 ? 7.508 3.744 6.723 1.00 98.81 109 LYS A N 1
ATOM 844 C CA . LYS A 1 109 ? 8.364 3.060 5.754 1.00 98.81 109 LYS A CA 1
ATOM 845 C C . LYS A 1 109 ? 8.181 3.616 4.338 1.00 98.81 109 LYS A C 1
ATO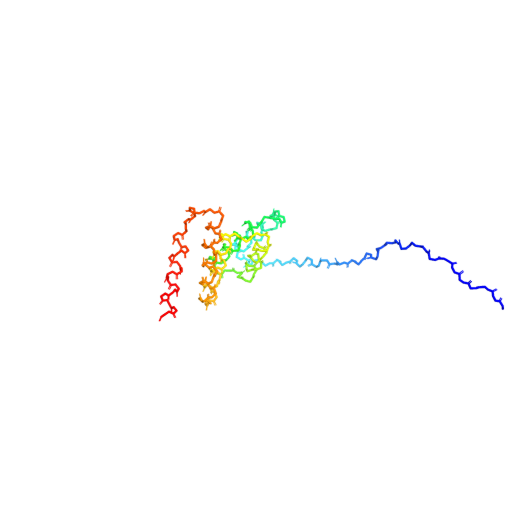M 847 O O . LYS A 1 109 ? 9.191 3.835 3.678 1.00 98.81 109 LYS A O 1
ATOM 852 N N . SER A 1 110 ? 6.949 3.900 3.911 1.00 98.81 110 SER A N 1
ATOM 853 C CA . SER A 1 110 ? 6.636 4.526 2.618 1.00 98.81 110 SER A CA 1
ATOM 854 C C . SER A 1 110 ? 7.366 5.862 2.443 1.00 98.81 110 SER A C 1
ATOM 856 O O . SER A 1 110 ? 8.117 6.020 1.481 1.00 98.81 110 SER A O 1
ATOM 858 N N . ILE A 1 111 ? 7.258 6.772 3.421 1.00 98.75 111 ILE A N 1
ATOM 859 C CA . ILE A 1 111 ? 7.962 8.067 3.391 1.00 98.75 111 ILE A CA 1
ATOM 860 C C . ILE A 1 111 ? 9.478 7.877 3.301 1.00 98.75 111 ILE A C 1
ATOM 862 O O . ILE A 1 111 ? 10.147 8.562 2.528 1.00 98.75 111 ILE A O 1
ATOM 866 N N . ARG A 1 112 ? 10.034 6.939 4.079 1.00 98.62 112 ARG A N 1
ATOM 867 C CA . ARG A 1 112 ? 11.472 6.651 4.061 1.00 98.62 112 ARG A CA 1
ATOM 868 C C . ARG A 1 112 ? 11.930 6.133 2.697 1.00 98.62 112 ARG A C 1
ATOM 870 O O . ARG A 1 112 ? 12.942 6.616 2.207 1.00 98.62 112 ARG A O 1
ATOM 877 N N . VAL A 1 113 ? 11.212 5.179 2.101 1.00 98.62 113 VAL A N 1
ATOM 878 C CA . VAL A 1 113 ? 11.534 4.642 0.766 1.00 98.62 113 VAL A CA 1
ATOM 879 C C . VAL A 1 113 ? 11.458 5.736 -0.291 1.00 98.62 113 VAL A C 1
ATOM 881 O O . VAL A 1 113 ? 12.443 5.941 -0.993 1.00 98.62 113 VAL A O 1
ATOM 884 N N . GLY A 1 114 ? 10.380 6.524 -0.313 1.00 98.50 114 GLY A N 1
ATOM 885 C CA . GLY A 1 114 ? 10.251 7.633 -1.261 1.00 98.50 114 GLY A CA 1
ATOM 886 C C . GLY A 1 114 ? 11.391 8.646 -1.140 1.00 98.50 114 GLY A C 1
ATOM 887 O O . GLY A 1 114 ? 11.951 9.061 -2.146 1.00 98.50 114 GLY A O 1
ATOM 888 N N . LYS A 1 115 ? 11.823 8.974 0.087 1.00 98.44 115 LYS A N 1
ATOM 889 C CA . LYS A 1 115 ? 12.978 9.858 0.329 1.00 98.44 115 LYS A CA 1
ATOM 890 C C . LYS A 1 115 ? 14.332 9.268 -0.075 1.00 98.44 115 LYS A C 1
ATOM 892 O O . LYS A 1 115 ? 15.249 10.035 -0.363 1.00 98.44 115 LYS A O 1
ATOM 897 N N . MET A 1 116 ? 14.489 7.944 -0.039 1.00 98.12 116 MET A N 1
ATOM 898 C CA . MET A 1 116 ? 15.712 7.276 -0.501 1.00 98.12 116 MET A CA 1
ATOM 899 C C . MET A 1 116 ? 15.808 7.274 -2.030 1.00 98.12 116 MET A C 1
ATOM 901 O O . MET A 1 116 ? 16.909 7.396 -2.559 1.00 98.12 116 MET A O 1
ATOM 905 N N . GLU A 1 117 ? 14.674 7.153 -2.724 1.00 96.75 117 GLU A N 1
ATOM 906 C CA . GLU A 1 117 ? 14.595 7.208 -4.190 1.00 96.75 117 GLU A CA 1
ATOM 907 C C . GLU A 1 117 ? 14.706 8.645 -4.715 1.00 96.75 117 GLU A C 1
ATOM 909 O O . GLU A 1 117 ? 15.434 8.908 -5.671 1.00 96.75 117 GLU A O 1
ATOM 914 N N . ASP A 1 118 ? 14.025 9.582 -4.057 1.00 97.75 118 ASP A N 1
ATOM 915 C CA . ASP A 1 118 ? 14.047 11.007 -4.365 1.00 97.75 118 ASP A CA 1
ATOM 916 C C . ASP A 1 118 ? 14.109 11.825 -3.060 1.00 97.75 118 ASP A C 1
ATOM 918 O O . ASP A 1 118 ? 13.115 11.935 -2.336 1.00 97.75 118 ASP A O 1
ATOM 922 N N . PRO A 1 119 ? 15.242 12.483 -2.749 1.00 97.38 119 PRO A N 1
ATOM 923 C CA . PRO A 1 119 ? 15.362 13.332 -1.562 1.00 97.38 119 PRO A CA 1
ATOM 924 C C . PRO A 1 119 ? 14.301 14.445 -1.471 1.00 97.38 119 PRO A C 1
ATOM 926 O O . PRO A 1 119 ? 13.971 14.904 -0.368 1.00 97.38 119 PRO A O 1
ATOM 929 N N . SER A 1 120 ? 13.736 14.875 -2.604 1.00 97.81 120 SER A N 1
ATOM 930 C CA . SER A 1 120 ? 12.670 15.876 -2.673 1.00 97.81 120 SER A CA 1
ATOM 931 C C . SER A 1 120 ? 11.259 15.300 -2.494 1.00 97.81 120 SER A C 1
ATOM 933 O O . SER A 1 120 ? 10.338 16.078 -2.245 1.00 97.81 120 SER A O 1
ATOM 935 N N . TYR A 1 121 ? 11.100 13.968 -2.476 1.00 97.62 121 TYR A N 1
ATOM 936 C CA . TYR A 1 121 ? 9.817 13.270 -2.337 1.00 97.62 12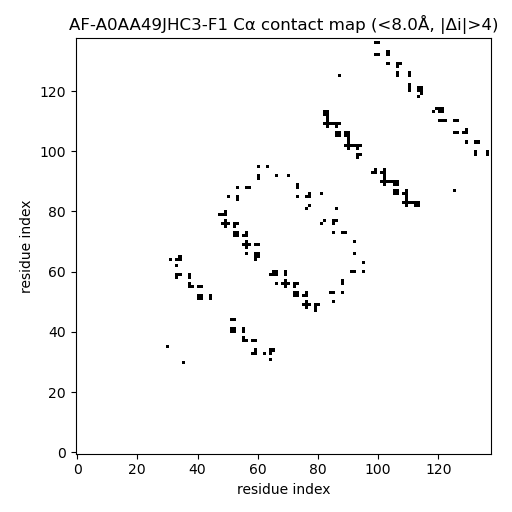1 TYR A CA 1
ATOM 937 C C . TYR A 1 121 ? 8.968 13.843 -1.203 1.00 97.62 121 TYR A C 1
ATOM 939 O O . TYR A 1 121 ? 9.425 13.957 -0.060 1.00 97.62 121 TYR A O 1
ATOM 947 N N . MET A 1 122 ? 7.726 14.199 -1.504 1.00 96.81 122 MET A N 1
ATOM 948 C CA . MET A 1 122 ? 6.780 14.723 -0.530 1.00 96.81 122 MET A CA 1
ATOM 949 C C . MET A 1 122 ? 5.431 14.058 -0.742 1.00 96.81 122 MET A C 1
ATOM 951 O O . MET A 1 122 ? 4.856 14.135 -1.823 1.00 96.81 122 MET A O 1
ATOM 955 N N . ASP A 1 123 ? 4.921 13.451 0.319 1.00 97.88 123 ASP A N 1
ATOM 956 C CA . ASP A 1 123 ? 3.607 12.826 0.350 1.00 97.88 123 ASP A CA 1
ATOM 957 C C . ASP A 1 123 ? 2.891 13.320 1.605 1.00 97.88 123 ASP A C 1
ATOM 959 O O . ASP A 1 123 ? 2.987 12.740 2.690 1.00 97.88 123 ASP A O 1
ATOM 963 N N . ALA A 1 124 ? 2.259 14.485 1.453 1.00 98.31 124 ALA A N 1
ATOM 964 C CA . ALA A 1 124 ? 1.560 15.157 2.539 1.00 98.31 124 ALA A CA 1
ATOM 965 C C . ALA A 1 124 ? 0.395 14.307 3.064 1.00 98.31 124 ALA A C 1
ATOM 967 O O . ALA A 1 124 ? 0.164 14.278 4.269 1.00 98.31 124 ALA A O 1
ATOM 968 N N . GLU A 1 125 ? -0.282 13.556 2.190 1.00 98.25 125 GLU A N 1
ATOM 969 C CA . GLU A 1 125 ? -1.391 12.685 2.582 1.00 98.25 125 GLU A CA 1
ATOM 970 C C . GLU A 1 125 ? -0.909 11.592 3.546 1.00 98.25 125 GLU A C 1
ATOM 972 O O . GLU A 1 125 ? -1.454 11.428 4.640 1.00 98.25 125 GLU A O 1
ATOM 977 N N . THR A 1 126 ? 0.163 10.877 3.196 1.00 98.56 126 THR A N 1
ATOM 978 C CA . THR A 1 126 ? 0.731 9.846 4.074 1.00 98.56 126 THR A CA 1
ATOM 979 C C . THR A 1 126 ? 1.268 10.444 5.381 1.00 98.56 126 THR A C 1
ATOM 981 O O . THR A 1 126 ? 1.111 9.844 6.447 1.00 98.56 126 THR A O 1
ATOM 984 N N . GLN A 1 127 ? 1.851 11.645 5.348 1.00 98.56 127 GLN A N 1
ATOM 985 C CA . GLN A 1 127 ? 2.297 12.347 6.560 1.00 98.56 127 GLN A CA 1
ATOM 986 C C . GLN A 1 127 ? 1.132 12.726 7.488 1.00 98.56 127 GLN A C 1
ATOM 988 O O . GLN A 1 127 ? 1.240 12.574 8.708 1.00 98.56 127 GLN A O 1
ATOM 993 N N . GLU A 1 128 ? 0.004 13.170 6.937 1.00 98.62 128 GLU A N 1
ATOM 994 C CA . GLU A 1 128 ? -1.212 13.448 7.706 1.00 98.62 128 GLU A CA 1
ATOM 995 C C . GLU A 1 128 ? -1.788 12.171 8.331 1.00 98.62 128 GLU A C 1
ATOM 997 O O . GLU A 1 128 ? -2.139 12.174 9.516 1.00 98.62 128 GLU A O 1
ATOM 1002 N N . LYS A 1 129 ? -1.805 11.055 7.586 1.00 98.56 129 LYS A N 1
ATOM 1003 C CA . LYS A 1 129 ? -2.205 9.734 8.106 1.00 98.56 129 LYS A CA 1
ATOM 1004 C C . LYS A 1 129 ? -1.316 9.293 9.275 1.00 98.56 129 LYS A C 1
ATOM 1006 O O . LYS A 1 129 ? -1.832 8.831 10.294 1.00 98.56 129 LYS A O 1
ATOM 1011 N N . ILE A 1 130 ? 0.003 9.484 9.175 1.00 98.69 130 ILE A N 1
ATOM 1012 C CA . ILE A 1 130 ? 0.955 9.229 10.273 1.00 98.69 130 ILE A CA 1
ATOM 1013 C C . ILE A 1 130 ? 0.593 10.066 11.500 1.00 98.69 130 ILE A C 1
ATOM 1015 O O . ILE A 1 130 ? 0.465 9.526 12.598 1.00 98.69 130 ILE A O 1
ATOM 1019 N N . LEU A 1 131 ? 0.394 11.375 11.325 1.00 98.44 131 LEU A N 1
ATOM 1020 C CA . LEU A 1 131 ? 0.075 12.279 12.428 1.00 98.44 131 LEU A CA 1
ATOM 1021 C C . LEU A 1 131 ? -1.244 11.904 13.117 1.00 98.44 131 LEU A C 1
ATOM 1023 O O . LEU A 1 131 ? -1.329 11.945 14.346 1.00 98.44 131 LEU A O 1
ATOM 1027 N N . ALA A 1 132 ? -2.260 11.518 12.344 1.00 98.44 132 ALA A N 1
ATOM 1028 C CA . ALA A 1 132 ? -3.532 11.045 12.877 1.00 98.44 132 ALA A CA 1
ATOM 1029 C C . ALA A 1 132 ? -3.360 9.776 13.729 1.00 98.44 132 ALA A C 1
ATOM 1031 O O . ALA A 1 132 ? -3.883 9.715 14.841 1.00 98.44 132 ALA A O 1
ATOM 1032 N N . LEU A 1 133 ? -2.579 8.799 13.256 1.00 98.38 133 LEU A N 1
ATOM 1033 C CA . LEU A 1 133 ? -2.320 7.559 13.994 1.00 98.38 133 LEU A CA 1
ATOM 1034 C C . LEU A 1 133 ? -1.488 7.785 15.258 1.00 98.38 133 LEU A C 1
ATOM 1036 O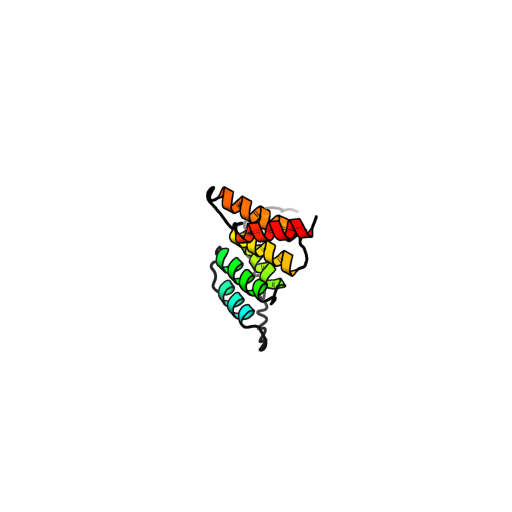 O . LEU A 1 133 ? -1.794 7.205 16.295 1.00 98.38 133 LEU A O 1
ATOM 1040 N N . VAL A 1 134 ? -0.477 8.655 15.210 1.00 98.12 134 VAL A N 1
ATOM 1041 C CA . VAL A 1 134 ? 0.319 9.008 16.398 1.00 98.12 134 VAL A CA 1
ATOM 1042 C C . VAL A 1 134 ? -0.566 9.622 17.483 1.00 98.12 134 VAL A C 1
ATOM 1044 O O . VAL A 1 134 ? -0.445 9.250 18.644 1.00 98.12 134 VAL A O 1
ATOM 1047 N N . ARG A 1 135 ? -1.502 10.507 17.111 1.00 97.62 135 ARG A N 1
ATOM 1048 C CA . ARG A 1 135 ? -2.479 11.089 18.050 1.00 97.62 135 ARG A CA 1
ATOM 1049 C C . ARG A 1 135 ? -3.470 10.072 18.610 1.00 97.62 135 ARG A C 1
ATOM 1051 O O . ARG A 1 135 ? -4.011 10.299 19.678 1.00 97.62 135 ARG A O 1
AT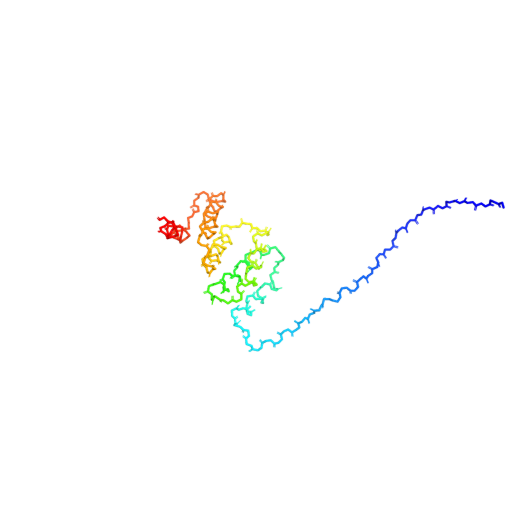OM 1058 N N . GLN A 1 136 ? -3.761 9.008 17.867 1.00 95.81 136 GLN A N 1
ATOM 1059 C CA . GLN A 1 136 ? -4.655 7.943 18.318 1.00 95.81 136 GLN A CA 1
ATOM 1060 C C . GLN A 1 136 ? -3.965 6.991 19.311 1.00 95.81 136 GLN A C 1
ATOM 1062 O O . GLN A 1 136 ? -4.639 6.404 20.153 1.00 95.81 136 GLN A O 1
ATOM 1067 N N . LEU A 1 137 ? -2.653 6.783 19.162 1.00 95.00 137 LEU A N 1
ATOM 1068 C CA . LEU A 1 137 ? -1.875 5.809 19.936 1.00 95.00 137 LEU A CA 1
ATOM 1069 C C . LEU A 1 137 ? -1.256 6.383 21.222 1.00 95.00 137 LEU A C 1
ATOM 1071 O O . LEU A 1 137 ? -0.887 5.600 22.096 1.00 95.00 137 LEU A O 1
ATOM 1075 N N . GLY A 1 138 ? -1.102 7.707 21.309 1.00 87.31 138 GLY A N 1
ATOM 1076 C CA . GLY A 1 138 ? -0.616 8.422 22.497 1.00 87.31 138 GLY A CA 1
ATOM 1077 C C . GLY A 1 138 ? -1.747 8.950 23.364 1.00 87.31 138 GLY A C 1
ATOM 1078 O O . GLY A 1 138 ? -1.549 8.975 24.598 1.00 87.31 138 GLY A O 1
#

pLDDT: mean 87.04, std 20.23, range [38.41, 98.88]

Solvent-accessible surface area (backbone atoms only — not comparable to full-atom values): 8102 Å² total; per-residue (Å²): 132,88,87,81,86,87,81,93,81,77,91,82,80,79,85,80,76,81,76,76,75,79,78,75,79,78,84,58,96,78,63,55,69,62,57,51,54,25,49,57,49,47,73,72,44,57,98,78,44,29,63,53,24,26,53,32,16,43,56,18,52,80,67,73,38,66,56,69,61,22,51,52,32,34,51,51,10,43,71,70,50,79,43,31,67,51,29,35,49,50,10,52,50,24,49,77,68,75,34,56,71,59,14,43,53,27,30,55,47,11,56,51,46,32,34,71,77,34,80,81,57,79,59,67,68,54,51,50,54,42,54,52,44,54,66,72,76,107